Protein AF-A0A2R6JUR3-F1 (afdb_monomer_lite)

Radius of gyration: 15.78 Å; chains: 1; bounding box: 34×20×53 Å

pLDDT: mean 89.01, std 5.86, range [57.19, 94.38]

Foldseek 3Di:
DVVVVVVVVVVVVVVLLVCLLVVVCPVPDDQDDPVSVVVSVVSNVVSVVVVVVVCVVVVVVVVD

Secondary structure (DSSP, 8-state):
-HHHHHHHHHHHHHHHHHHHHTT---SSS---SHHHHHHHHHHHHHHHHHHHHHHHHHHHHHT-

Structure (mmCIF, N/CA/C/O backbone):
data_AF-A0A2R6JUR3-F1
#
_entry.id   AF-A0A2R6JUR3-F1
#
loop_
_atom_site.group_PDB
_atom_site.id
_atom_site.type_symbol
_atom_site.label_atom_id
_atom_site.label_alt_id
_atom_site.label_comp_id
_atom_site.label_asym_id
_atom_site.label_entity_id
_atom_site.label_seq_id
_atom_site.pdbx_PDB_ins_code
_atom_site.Cartn_x
_atom_site.Cartn_y
_atom_site.Cartn_z
_atom_site.occupancy
_atom_site.B_iso_or_equiv
_atom_site.auth_seq_id
_atom_site.auth_comp_id
_atom_site.auth_asym_id
_atom_site.auth_atom_id
_atom_site.pdbx_PDB_model_num
ATOM 1 N N . LEU A 1 1 ? -3.838 -2.114 -31.268 1.00 74.50 1 LEU A N 1
ATOM 2 C CA . LEU A 1 1 ? -2.509 -2.508 -30.745 1.00 74.50 1 LEU A CA 1
ATOM 3 C C . LEU A 1 1 ? -2.087 -1.661 -29.541 1.00 74.50 1 LEU A C 1
ATOM 5 O O . LEU A 1 1 ? -2.109 -2.189 -28.445 1.00 74.50 1 LEU A O 1
ATOM 9 N N . ALA A 1 2 ? -1.784 -0.362 -29.687 1.00 83.12 2 ALA A N 1
ATOM 10 C CA . ALA A 1 2 ? -1.360 0.478 -28.551 1.00 83.12 2 ALA A CA 1
ATOM 11 C C . ALA A 1 2 ? -2.413 0.588 -27.428 1.00 83.12 2 ALA A C 1
ATOM 13 O O . ALA A 1 2 ? -2.066 0.510 -26.255 1.00 83.12 2 ALA A O 1
ATOM 14 N N . ALA A 1 3 ? -3.697 0.700 -27.786 1.00 83.00 3 ALA A N 1
ATOM 15 C CA . ALA A 1 3 ? -4.794 0.724 -26.815 1.00 83.00 3 ALA A CA 1
ATOM 16 C C . ALA A 1 3 ? -4.913 -0.584 -26.013 1.00 83.00 3 ALA A C 1
ATOM 18 O O . ALA A 1 3 ? -5.188 -0.546 -24.821 1.00 83.00 3 ALA A O 1
ATOM 19 N N . GLU A 1 4 ? -4.650 -1.731 -26.643 1.00 81.81 4 GLU A N 1
ATOM 20 C CA . GLU A 1 4 ? -4.712 -3.027 -25.955 1.00 81.81 4 GLU A CA 1
ATOM 21 C C . GLU A 1 4 ? -3.521 -3.234 -25.018 1.00 81.81 4 GLU A C 1
ATOM 23 O O . GLU A 1 4 ? -3.688 -3.733 -23.911 1.00 81.81 4 GLU A O 1
ATOM 28 N N . LEU A 1 5 ? -2.330 -2.772 -25.413 1.00 81.62 5 LEU A N 1
ATOM 29 C CA . LEU A 1 5 ? -1.158 -2.762 -24.533 1.00 81.62 5 LEU A CA 1
ATOM 30 C C . LEU A 1 5 ? -1.367 -1.846 -23.319 1.00 81.62 5 LEU A C 1
ATOM 32 O O . LEU A 1 5 ? -0.958 -2.189 -22.213 1.00 81.62 5 LEU A O 1
ATOM 36 N N . ALA A 1 6 ? -2.019 -0.697 -23.517 1.00 83.00 6 ALA A N 1
ATOM 37 C CA . ALA A 1 6 ? -2.367 0.210 -22.429 1.00 83.00 6 ALA A CA 1
ATOM 38 C C . ALA A 1 6 ? -3.410 -0.402 -21.479 1.00 83.00 6 ALA A C 1
ATOM 40 O O . ALA A 1 6 ? -3.261 -0.268 -20.268 1.00 83.00 6 ALA A O 1
ATOM 41 N N . ALA A 1 7 ? -4.417 -1.104 -22.011 1.00 82.25 7 ALA A N 1
ATOM 42 C CA . ALA A 1 7 ? -5.399 -1.827 -21.204 1.00 82.25 7 ALA A CA 1
ATOM 43 C C . ALA A 1 7 ? -4.728 -2.912 -20.348 1.00 82.25 7 ALA A C 1
ATOM 45 O O . ALA A 1 7 ? -4.901 -2.925 -19.135 1.00 82.25 7 ALA A O 1
ATOM 46 N N . PHE A 1 8 ? -3.855 -3.730 -20.946 1.00 80.62 8 PHE A N 1
ATOM 47 C CA . PHE A 1 8 ? -3.101 -4.751 -20.213 1.00 80.62 8 PHE A CA 1
ATOM 48 C C . PHE A 1 8 ? -2.203 -4.154 -19.113 1.00 80.62 8 PHE A C 1
ATOM 50 O O . PHE A 1 8 ? -2.126 -4.681 -18.004 1.00 80.62 8 PHE A O 1
ATOM 57 N N . ALA A 1 9 ? -1.538 -3.027 -19.394 1.00 83.25 9 ALA A N 1
ATOM 58 C CA . ALA A 1 9 ? -0.726 -2.324 -18.401 1.00 83.25 9 ALA A CA 1
ATOM 59 C C . ALA A 1 9 ? -1.572 -1.744 -17.252 1.00 83.25 9 ALA A C 1
ATOM 61 O O . ALA A 1 9 ? -1.154 -1.804 -16.094 1.00 83.25 9 ALA A O 1
ATOM 62 N N . TYR A 1 10 ? -2.756 -1.207 -17.559 1.00 86.50 10 TYR A N 1
ATOM 63 C CA . TYR A 1 10 ? -3.704 -0.714 -16.562 1.00 86.50 10 TYR A CA 1
ATOM 64 C C . TYR A 1 10 ? -4.205 -1.848 -15.661 1.00 86.50 10 TYR A C 1
ATOM 66 O O . TYR A 1 10 ? -4.118 -1.730 -14.438 1.00 86.50 10 TYR A O 1
ATOM 74 N N . ASP A 1 11 ? -4.618 -2.972 -16.241 1.00 89.81 11 ASP A N 1
ATOM 75 C CA . ASP A 1 11 ? -5.105 -4.135 -15.495 1.00 89.81 11 ASP A CA 1
ATOM 76 C C . ASP A 1 11 ? -4.036 -4.687 -14.544 1.00 89.81 11 ASP A C 1
ATOM 78 O O . ASP A 1 11 ? -4.324 -4.955 -13.377 1.00 89.81 11 ASP A O 1
ATOM 82 N N . ASN A 1 12 ? -2.777 -4.771 -14.989 1.00 89.44 12 ASN A N 1
ATOM 83 C CA . ASN A 1 12 ? -1.681 -5.212 -14.125 1.00 89.44 12 ASN A CA 1
ATOM 84 C C . ASN A 1 12 ? -1.391 -4.215 -12.986 1.00 89.44 12 ASN A C 1
ATOM 86 O O . ASN A 1 12 ? -1.058 -4.615 -11.871 1.00 89.44 12 ASN A O 1
ATOM 90 N N . SER A 1 13 ? -1.542 -2.910 -13.241 1.00 89.75 13 SER A N 1
ATOM 91 C CA . SER A 1 13 ? -1.381 -1.883 -12.204 1.00 89.75 13 SER A CA 1
ATOM 92 C C . SER A 1 13 ? -2.504 -1.915 -11.160 1.00 89.75 13 SER A C 1
ATOM 94 O O . SER A 1 13 ? -2.229 -1.787 -9.968 1.00 89.75 13 SER A O 1
ATOM 96 N N . LEU A 1 14 ? -3.749 -2.166 -11.584 1.00 91.00 14 LEU A N 1
ATOM 97 C CA . LEU A 1 14 ? -4.876 -2.382 -10.677 1.00 91.00 14 LEU A CA 1
ATOM 98 C C . LEU A 1 14 ? -4.695 -3.656 -9.856 1.00 91.00 14 LEU A C 1
ATOM 100 O O . LEU A 1 14 ? -4.919 -3.645 -8.650 1.00 91.00 14 LEU A O 1
ATOM 104 N N . TYR A 1 15 ? -4.263 -4.742 -10.495 1.00 93.00 15 TYR A N 1
ATOM 105 C CA . TYR A 1 15 ? -3.963 -5.990 -9.807 1.00 93.00 15 TYR A CA 1
ATOM 106 C C . TYR A 1 15 ? -2.883 -5.793 -8.733 1.00 93.00 15 TYR A C 1
ATOM 108 O O . TYR A 1 15 ? -3.095 -6.175 -7.582 1.00 93.00 15 TYR A O 1
ATOM 116 N N . PHE A 1 16 ? -1.776 -5.116 -9.065 1.00 92.44 16 PHE A N 1
ATOM 117 C CA . PHE A 1 16 ? -0.731 -4.768 -8.098 1.00 92.44 16 PHE A CA 1
ATOM 118 C C . PHE A 1 16 ? -1.279 -3.950 -6.919 1.00 92.44 16 PHE A C 1
ATOM 120 O O . PHE A 1 16 ? -0.951 -4.246 -5.768 1.00 92.44 16 PHE A O 1
ATOM 127 N N . SER A 1 17 ? -2.137 -2.962 -7.192 1.00 91.75 17 SER A N 1
ATOM 128 C CA . SER A 1 17 ? -2.779 -2.136 -6.165 1.00 91.75 17 SER A CA 1
ATOM 129 C C . SER A 1 17 ? -3.653 -2.977 -5.226 1.00 91.75 17 SER A C 1
ATOM 131 O O . SER A 1 17 ? -3.467 -2.955 -4.013 1.00 91.75 17 SER A O 1
ATOM 133 N N . VAL A 1 18 ? -4.528 -3.832 -5.766 1.00 92.88 18 VAL A N 1
ATOM 134 C CA . VAL A 1 18 ? -5.393 -4.716 -4.961 1.00 92.88 18 VAL A CA 1
ATOM 135 C C . VAL A 1 18 ? -4.575 -5.694 -4.111 1.00 92.88 18 VAL A C 1
ATOM 137 O O . VAL A 1 18 ? -4.860 -5.877 -2.926 1.00 92.88 18 VAL A O 1
ATOM 140 N N . VAL A 1 19 ? -3.545 -6.317 -4.686 1.00 93.94 19 VAL A N 1
ATOM 141 C CA . VAL A 1 19 ? -2.660 -7.263 -3.983 1.00 93.94 19 VAL A CA 1
ATOM 142 C C . VAL A 1 19 ? -1.855 -6.570 -2.881 1.00 93.94 19 VAL A C 1
ATOM 144 O O . VAL A 1 19 ? -1.617 -7.166 -1.829 1.00 93.94 19 VAL A O 1
ATOM 147 N N . THR A 1 20 ? -1.460 -5.314 -3.091 1.00 92.69 20 THR A N 1
ATOM 148 C CA . THR A 1 20 ? -0.750 -4.506 -2.089 1.00 92.69 20 THR A CA 1
ATOM 149 C C . THR A 1 20 ? -1.692 -4.046 -0.977 1.00 92.69 20 THR A C 1
ATOM 151 O O . THR A 1 20 ? -1.377 -4.245 0.192 1.00 92.69 20 THR A O 1
ATOM 154 N N . PHE A 1 21 ? -2.868 -3.515 -1.325 1.00 91.62 21 PHE A N 1
ATOM 155 C CA . PHE A 1 21 ? -3.907 -3.068 -0.389 1.00 91.62 21 PHE A CA 1
ATOM 156 C C . PHE A 1 21 ? -4.414 -4.203 0.509 1.00 91.62 21 PHE A C 1
ATOM 158 O O . PHE A 1 21 ? -4.682 -4.026 1.686 1.00 91.62 21 PHE A O 1
ATOM 165 N N . THR A 1 22 ? -4.509 -5.419 -0.024 1.00 91.88 22 THR A N 1
ATOM 166 C CA . THR A 1 22 ? -4.873 -6.604 0.772 1.00 91.88 22 THR A CA 1
ATOM 167 C C . THR A 1 22 ? -3.697 -7.203 1.543 1.00 91.88 22 THR A C 1
ATOM 169 O O . THR A 1 22 ? -3.873 -8.193 2.252 1.00 91.88 22 THR A O 1
ATOM 172 N N . THR A 1 23 ? -2.497 -6.626 1.427 1.00 91.94 23 THR A N 1
ATOM 173 C CA . THR A 1 23 ? -1.236 -7.122 2.004 1.00 91.94 23 THR A CA 1
ATOM 174 C C . THR A 1 23 ? -0.843 -8.540 1.556 1.00 91.94 23 THR A C 1
ATOM 176 O O . THR A 1 23 ? 0.003 -9.174 2.183 1.00 91.94 23 THR A O 1
ATOM 179 N N . LEU A 1 24 ? -1.421 -9.041 0.453 1.00 93.31 24 LEU A N 1
ATOM 180 C CA . LEU A 1 24 ? -1.115 -10.365 -0.105 1.00 93.31 24 LEU A CA 1
ATOM 181 C C . LEU A 1 24 ? 0.321 -10.435 -0.632 1.00 93.31 24 LEU A C 1
ATOM 183 O O . LEU A 1 24 ? 1.034 -11.393 -0.349 1.00 93.31 24 LEU A O 1
ATOM 187 N N . GLY A 1 25 ? 0.731 -9.422 -1.403 1.00 90.69 25 GLY A N 1
ATOM 188 C CA . GLY A 1 25 ? 2.113 -9.251 -1.854 1.00 90.69 25 GLY A CA 1
ATOM 189 C C . GLY A 1 25 ? 2.715 -10.453 -2.595 1.00 90.69 25 GLY A C 1
ATOM 190 O O . GLY A 1 25 ? 3.813 -10.879 -2.249 1.00 90.69 25 GLY A O 1
ATOM 191 N N . TYR A 1 26 ? 2.043 -10.986 -3.625 1.00 90.38 26 TYR A N 1
ATOM 192 C CA . TYR A 1 26 ? 2.527 -12.158 -4.381 1.00 90.38 26 TYR A CA 1
ATOM 193 C C . TYR A 1 26 ? 3.921 -11.984 -5.012 1.00 90.38 26 TYR A C 1
ATOM 195 O O . TYR A 1 26 ? 4.605 -12.975 -5.262 1.00 90.38 26 TYR A O 1
ATOM 203 N N . GLY A 1 27 ? 4.361 -10.742 -5.247 1.00 87.56 27 GLY A N 1
ATOM 204 C CA . GLY A 1 27 ? 5.703 -10.429 -5.754 1.00 87.56 27 GLY A CA 1
ATOM 205 C C . GLY A 1 27 ? 5.897 -10.690 -7.251 1.00 87.56 27 GLY A C 1
ATOM 206 O O . GLY A 1 27 ? 7.014 -10.608 -7.752 1.00 87.56 27 GLY A O 1
ATOM 207 N N . ASP A 1 28 ? 4.817 -10.983 -7.967 1.00 88.19 28 ASP A N 1
ATOM 208 C CA . ASP A 1 28 ? 4.747 -11.135 -9.421 1.00 88.19 28 ASP A CA 1
ATOM 209 C C . ASP A 1 28 ? 4.841 -9.794 -10.166 1.00 88.19 28 ASP A C 1
ATOM 211 O O . ASP A 1 28 ? 5.434 -9.716 -11.241 1.00 88.19 28 ASP A O 1
ATOM 215 N N . SER A 1 29 ? 4.314 -8.727 -9.564 1.00 84.50 29 SER A N 1
ATOM 216 C CA . SER A 1 29 ? 4.456 -7.349 -10.031 1.00 84.50 29 SER A CA 1
ATOM 217 C C . SER A 1 29 ? 5.218 -6.503 -9.017 1.00 84.50 29 SER A C 1
ATOM 219 O O . SER A 1 29 ? 4.909 -6.494 -7.828 1.00 84.50 29 SER A O 1
ATOM 221 N N . SER A 1 30 ? 6.214 -5.754 -9.496 1.00 85.56 30 SER A N 1
ATOM 222 C CA . SER A 1 30 ? 7.013 -4.840 -8.677 1.00 85.56 30 SER A CA 1
ATOM 223 C C . SER A 1 30 ? 7.114 -3.470 -9.351 1.00 85.56 30 SER A C 1
ATOM 225 O O . SER A 1 30 ? 7.355 -3.408 -10.559 1.00 85.56 30 SER A O 1
ATOM 22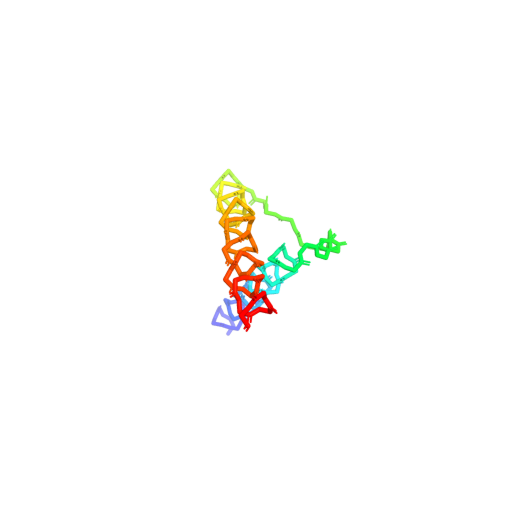7 N N . PRO A 1 31 ? 6.986 -2.358 -8.604 1.00 85.69 31 PRO A N 1
ATOM 228 C CA . PRO A 1 31 ? 7.088 -1.016 -9.160 1.00 85.69 31 PRO A CA 1
ATOM 229 C C . PRO A 1 31 ? 8.511 -0.747 -9.671 1.00 85.69 31 PRO A C 1
ATOM 231 O O . PRO A 1 31 ? 9.441 -0.473 -8.907 1.00 85.69 31 PRO A O 1
ATOM 234 N N . THR A 1 32 ? 8.693 -0.802 -10.989 1.00 84.62 32 THR A N 1
ATOM 235 C CA . THR A 1 32 ? 9.962 -0.495 -11.656 1.00 84.62 32 THR A CA 1
ATOM 236 C C . THR A 1 32 ?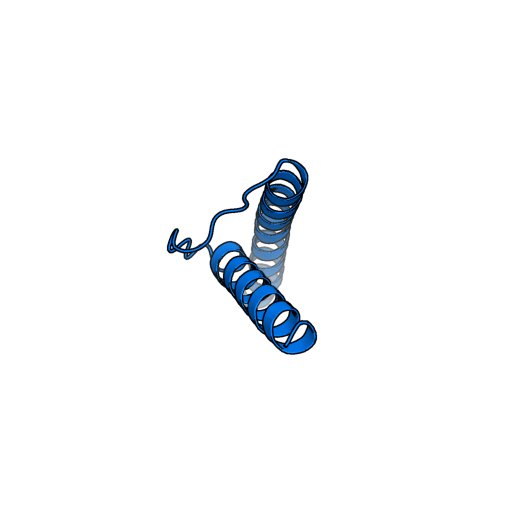 10.020 0.991 -12.010 1.00 84.62 32 THR A C 1
ATOM 238 O O . THR A 1 32 ? 9.532 1.418 -13.053 1.00 84.62 32 THR A O 1
ATOM 241 N N . GLY A 1 33 ? 10.594 1.802 -11.117 1.00 89.19 33 GLY A N 1
ATOM 242 C CA . GLY A 1 33 ? 10.812 3.238 -11.332 1.00 89.19 33 GLY A CA 1
ATOM 243 C C . GLY A 1 33 ? 10.665 4.059 -10.053 1.00 89.19 33 GLY A C 1
ATOM 244 O O . GLY A 1 33 ? 9.926 3.681 -9.148 1.00 89.19 33 GLY A O 1
ATOM 245 N N . GLY A 1 34 ? 11.363 5.196 -9.963 1.00 90.56 34 GLY A N 1
ATOM 246 C CA . GLY A 1 34 ? 11.337 6.046 -8.763 1.00 90.56 34 GLY A CA 1
ATOM 247 C C . GLY A 1 34 ? 9.925 6.513 -8.393 1.00 90.56 34 GLY A C 1
ATOM 248 O O . GLY A 1 34 ? 9.508 6.365 -7.248 1.00 90.56 34 GLY A O 1
ATOM 249 N N . LEU A 1 35 ? 9.158 6.988 -9.380 1.00 89.75 35 LEU A N 1
ATOM 250 C CA . LEU A 1 35 ? 7.771 7.423 -9.179 1.00 89.75 35 LEU A CA 1
ATOM 251 C C . LEU A 1 35 ? 6.841 6.265 -8.801 1.00 89.75 35 LEU A C 1
ATOM 253 O O . LEU A 1 35 ? 6.047 6.407 -7.879 1.00 89.75 35 LEU A O 1
ATOM 257 N N . ALA A 1 36 ? 6.968 5.108 -9.456 1.00 89.44 36 ALA A N 1
ATOM 258 C CA . ALA A 1 36 ? 6.150 3.937 -9.145 1.0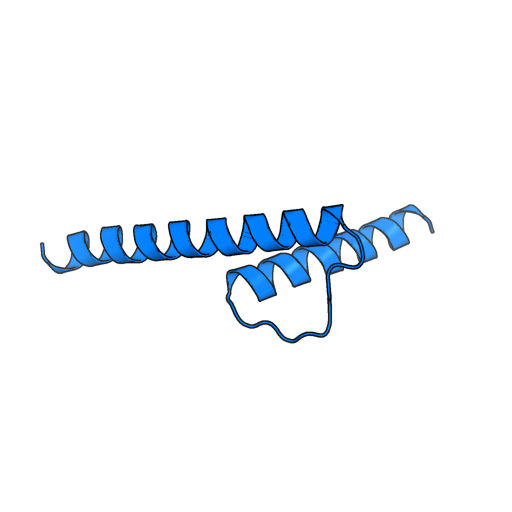0 89.44 36 ALA A CA 1
ATOM 259 C C . ALA A 1 36 ? 6.388 3.441 -7.709 1.00 89.44 36 ALA A C 1
ATOM 261 O O . ALA A 1 36 ? 5.441 3.101 -7.010 1.00 89.44 36 ALA A O 1
ATOM 262 N N . ARG A 1 37 ? 7.644 3.454 -7.238 1.00 89.88 37 ARG A N 1
ATOM 263 C CA . ARG A 1 37 ? 7.987 3.084 -5.855 1.00 89.88 37 ARG A CA 1
ATOM 264 C C . ARG A 1 37 ? 7.417 4.073 -4.844 1.00 89.88 37 ARG A C 1
ATOM 266 O O . ARG A 1 37 ? 6.922 3.641 -3.809 1.00 89.88 37 ARG A O 1
ATOM 273 N N . LEU A 1 38 ? 7.457 5.372 -5.148 1.00 94.31 38 LEU A N 1
ATOM 274 C CA . LEU A 1 38 ? 6.833 6.394 -4.305 1.00 94.31 38 LEU A CA 1
ATOM 275 C C . LEU A 1 38 ? 5.317 6.195 -4.219 1.00 94.31 38 LEU A C 1
ATOM 277 O O . LEU A 1 38 ? 4.781 6.181 -3.115 1.00 94.31 38 LEU A O 1
ATOM 281 N N . LEU A 1 39 ? 4.642 5.971 -5.350 1.00 91.62 39 LEU A N 1
ATOM 282 C CA . LEU A 1 39 ? 3.201 5.707 -5.378 1.00 91.62 39 LEU A CA 1
ATOM 283 C C . LEU A 1 39 ? 2.838 4.442 -4.596 1.00 91.62 39 LEU A C 1
ATOM 285 O O . LEU A 1 39 ? 1.992 4.516 -3.712 1.00 91.62 39 LEU A O 1
ATOM 289 N N . ALA A 1 40 ? 3.537 3.330 -4.833 1.00 91.62 40 ALA A N 1
ATOM 290 C CA . ALA A 1 40 ? 3.324 2.086 -4.094 1.00 91.62 40 ALA A CA 1
ATOM 291 C C . ALA A 1 40 ? 3.566 2.257 -2.582 1.00 91.62 40 ALA A C 1
ATOM 293 O O . ALA A 1 40 ? 2.829 1.721 -1.760 1.00 91.62 40 ALA A O 1
ATOM 294 N N . SER A 1 41 ? 4.574 3.045 -2.189 1.00 91.94 41 SER A N 1
ATOM 295 C CA . SER A 1 41 ? 4.821 3.337 -0.772 1.00 91.94 41 SER A CA 1
ATOM 296 C C . SER A 1 41 ? 3.733 4.214 -0.147 1.00 91.94 41 SER A C 1
ATOM 298 O O . SER A 1 41 ? 3.327 3.970 0.986 1.00 91.94 41 SER A O 1
ATOM 300 N N . ALA A 1 42 ? 3.225 5.209 -0.881 1.00 94.00 42 ALA A N 1
ATOM 301 C CA . ALA A 1 42 ? 2.143 6.071 -0.417 1.00 94.00 42 ALA A CA 1
ATOM 302 C C . ALA A 1 42 ? 0.822 5.297 -0.298 1.00 94.00 42 ALA A C 1
ATOM 304 O O . ALA A 1 42 ? 0.068 5.498 0.656 1.00 94.00 42 ALA A O 1
ATOM 305 N N . GLU A 1 43 ? 0.569 4.381 -1.231 1.00 92.88 43 GLU A N 1
ATOM 306 C CA . GLU A 1 43 ? -0.551 3.447 -1.186 1.00 92.88 43 GLU A CA 1
ATOM 307 C C . GLU A 1 43 ? -0.485 2.561 0.064 1.00 92.88 43 GLU A C 1
ATOM 309 O O . GLU A 1 43 ? -1.443 2.536 0.832 1.00 92.88 43 GLU A O 1
ATOM 314 N N . ALA A 1 44 ? 0.663 1.931 0.336 1.00 92.25 44 ALA A N 1
ATOM 315 C CA . ALA A 1 44 ? 0.848 1.080 1.514 1.00 92.25 44 ALA A CA 1
ATOM 316 C C . ALA A 1 44 ? 0.639 1.832 2.844 1.00 92.25 44 ALA A C 1
ATOM 318 O O . ALA A 1 44 ? 0.061 1.301 3.790 1.00 92.25 44 ALA A O 1
ATOM 319 N N . VAL A 1 45 ? 1.077 3.094 2.931 1.00 94.38 45 VAL A N 1
ATOM 320 C CA . VAL A 1 45 ? 0.819 3.941 4.111 1.00 94.38 45 VAL A CA 1
ATOM 321 C C . VAL A 1 45 ? -0.668 4.280 4.240 1.00 94.38 45 VAL A C 1
ATOM 323 O O . VAL A 1 45 ? -1.208 4.289 5.348 1.00 94.38 45 VAL A O 1
ATOM 326 N N . SER A 1 46 ? -1.333 4.559 3.118 1.00 94.06 46 SER A N 1
ATOM 327 C CA . SER A 1 46 ? -2.764 4.872 3.100 1.00 94.06 46 SER A CA 1
ATOM 328 C C . SER A 1 46 ? -3.598 3.671 3.546 1.00 94.06 46 SER A C 1
ATOM 330 O O . SER A 1 46 ? -4.517 3.840 4.344 1.00 94.06 46 SER A O 1
ATOM 332 N N . ASP A 1 47 ? -3.245 2.464 3.098 1.00 92.50 47 ASP A N 1
ATOM 333 C CA . ASP A 1 47 ? -3.882 1.215 3.520 1.00 92.50 47 ASP A CA 1
ATOM 334 C C . ASP A 1 47 ? -3.856 1.040 5.047 1.00 92.50 47 ASP A C 1
ATOM 336 O O . ASP A 1 47 ? -4.906 0.893 5.675 1.00 92.50 47 ASP A O 1
ATOM 340 N N . ALA A 1 48 ? -2.686 1.190 5.677 1.00 90.88 48 ALA A N 1
ATOM 341 C CA . ALA A 1 48 ? -2.559 1.076 7.131 1.00 90.88 48 ALA A CA 1
ATOM 342 C C . ALA A 1 48 ? -3.489 2.050 7.884 1.00 90.88 48 ALA A C 1
ATOM 344 O O . ALA A 1 48 ? -4.083 1.700 8.910 1.00 90.88 48 ALA A O 1
ATOM 345 N N . PHE A 1 49 ? -3.651 3.269 7.363 1.00 93.88 49 PHE A N 1
ATOM 346 C CA . PHE A 1 49 ? -4.575 4.256 7.918 1.00 93.88 49 PHE A CA 1
ATOM 347 C C . PHE A 1 49 ? -6.044 3.833 7.758 1.00 93.88 49 PHE A C 1
ATOM 349 O O . PHE A 1 49 ? -6.814 3.909 8.722 1.00 93.88 49 PHE A O 1
ATOM 356 N N . PHE A 1 50 ? -6.437 3.345 6.577 1.00 92.12 50 PHE A N 1
ATOM 357 C CA . PHE A 1 50 ? -7.793 2.846 6.331 1.00 92.12 50 PHE A CA 1
ATOM 358 C C . PHE A 1 50 ? -8.122 1.618 7.181 1.00 92.12 50 PHE A C 1
ATOM 360 O O . PHE A 1 50 ? -9.191 1.586 7.794 1.00 92.12 50 PHE A O 1
ATOM 367 N N . ALA A 1 51 ? -7.208 0.653 7.290 1.00 91.62 51 ALA A N 1
ATOM 368 C CA . ALA A 1 51 ? -7.371 -0.526 8.133 1.00 91.62 51 ALA A CA 1
ATOM 369 C C . ALA A 1 51 ? -7.571 -0.139 9.608 1.00 91.62 51 ALA A C 1
ATOM 371 O O . ALA A 1 51 ? -8.500 -0.622 10.260 1.00 91.62 51 ALA A O 1
ATOM 372 N N . ALA A 1 52 ? -6.771 0.799 10.129 1.00 93.50 52 ALA A N 1
ATOM 373 C CA . ALA A 1 52 ? -6.908 1.291 11.500 1.00 93.50 52 ALA A CA 1
ATOM 374 C C . ALA A 1 52 ? -8.261 1.981 11.745 1.00 93.50 52 ALA A C 1
ATOM 376 O O . ALA A 1 52 ? -8.923 1.707 12.751 1.00 93.50 52 ALA A O 1
ATOM 377 N N . LEU A 1 53 ? -8.708 2.842 10.822 1.00 94.19 53 LEU A N 1
ATOM 378 C CA . LEU A 1 53 ? -10.021 3.488 10.909 1.00 94.19 53 LEU A CA 1
ATOM 379 C C . LEU A 1 53 ? -11.169 2.479 10.816 1.00 94.19 53 LEU A C 1
ATOM 381 O O . LEU A 1 53 ? -12.142 2.577 11.567 1.00 94.19 53 LEU A O 1
ATOM 385 N N . PHE A 1 54 ? -11.066 1.501 9.921 1.00 91.94 54 PHE A N 1
ATOM 386 C CA . PHE A 1 54 ? -12.064 0.450 9.764 1.00 91.94 54 PHE A CA 1
ATOM 387 C C . PHE A 1 54 ? -12.204 -0.372 11.050 1.00 91.94 54 PHE A C 1
ATOM 389 O O . PHE A 1 54 ? -13.304 -0.503 11.587 1.00 91.94 54 PHE A O 1
ATOM 396 N N . VAL A 1 55 ? -11.087 -0.825 11.624 1.00 93.94 55 VAL A N 1
ATOM 397 C CA . VAL A 1 55 ? -11.080 -1.553 12.901 1.00 93.94 55 VAL A CA 1
ATOM 398 C C . VAL A 1 55 ? -11.611 -0.685 14.042 1.00 93.94 55 VAL A C 1
ATOM 400 O O . VAL A 1 55 ? -12.446 -1.144 14.818 1.00 93.94 55 VAL A O 1
ATOM 403 N N . PHE A 1 56 ? -11.195 0.579 14.141 1.00 93.81 56 PHE A N 1
ATOM 404 C CA . PHE A 1 56 ? -11.675 1.496 15.178 1.00 93.81 56 PHE A CA 1
ATOM 405 C C . PHE A 1 56 ? -13.188 1.730 15.095 1.00 93.81 56 PHE A C 1
ATOM 407 O O . PHE A 1 56 ? -13.891 1.689 16.108 1.00 93.81 56 PHE A O 1
ATOM 414 N N . THR A 1 57 ? -13.710 1.968 13.892 1.00 93.12 57 THR A N 1
ATOM 415 C CA . THR A 1 57 ? -15.142 2.215 13.684 1.00 93.12 57 THR A CA 1
ATOM 416 C C . THR A 1 57 ? -15.979 0.967 13.947 1.00 93.12 57 THR A C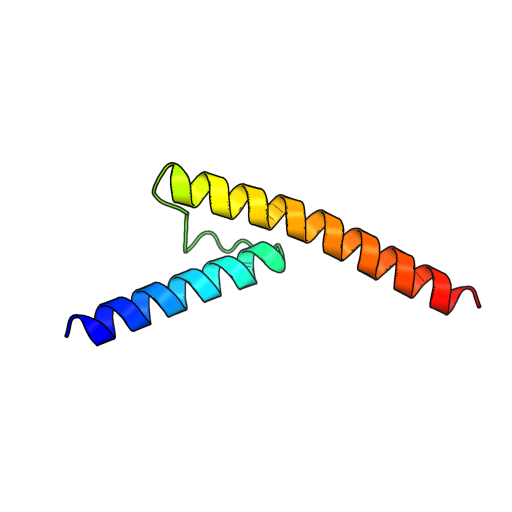 1
ATOM 418 O O . THR A 1 57 ? -17.004 1.081 14.621 1.00 93.12 57 THR A O 1
ATOM 421 N N . LEU A 1 58 ? -15.536 -0.216 13.509 1.00 92.06 58 LEU A N 1
ATOM 422 C CA . LEU A 1 58 ? -16.193 -1.486 13.828 1.00 92.06 58 LEU A CA 1
ATOM 423 C C . LEU A 1 58 ? -16.118 -1.818 15.321 1.00 92.06 58 LEU A C 1
ATOM 425 O O . LEU A 1 58 ? -17.133 -2.173 15.916 1.00 92.06 58 LEU A O 1
ATOM 429 N N . GLY A 1 59 ? -14.964 -1.623 15.958 1.00 90.94 59 GLY A N 1
ATOM 430 C CA . GLY A 1 59 ? -14.798 -1.831 17.397 1.00 90.94 59 GLY A CA 1
ATOM 431 C C . GLY A 1 59 ? -15.775 -0.980 18.210 1.00 90.94 59 GLY A C 1
ATOM 432 O O . GLY A 1 59 ? -16.473 -1.486 19.085 1.00 90.94 59 GLY A O 1
ATOM 433 N N . ARG A 1 60 ? -15.937 0.299 17.842 1.00 90.19 60 ARG A N 1
ATOM 434 C CA . ARG A 1 60 ? -16.928 1.193 18.468 1.00 90.19 60 ARG A CA 1
ATOM 435 C C . ARG A 1 60 ? -18.383 0.773 18.251 1.00 90.19 60 ARG A C 1
ATOM 437 O O . ARG A 1 60 ? -19.240 1.212 19.016 1.00 90.19 60 ARG A O 1
ATOM 444 N N . ARG A 1 61 ? -18.686 -0.007 17.209 1.00 86.88 61 ARG A N 1
ATOM 445 C CA . ARG A 1 61 ? -20.032 -0.547 16.961 1.00 86.88 61 ARG A CA 1
ATOM 446 C C . ARG A 1 61 ? -20.312 -1.792 17.795 1.00 86.88 61 ARG A C 1
ATOM 448 O O . ARG A 1 61 ? -21.435 -1.925 18.249 1.00 86.88 61 ARG A O 1
ATOM 455 N N . VAL A 1 62 ? -19.319 -2.657 18.007 1.00 87.56 62 VAL A N 1
ATOM 456 C CA . VAL A 1 62 ? -19.481 -3.920 18.754 1.00 87.56 62 VAL A CA 1
ATOM 457 C C . VAL A 1 62 ? -19.562 -3.698 20.268 1.00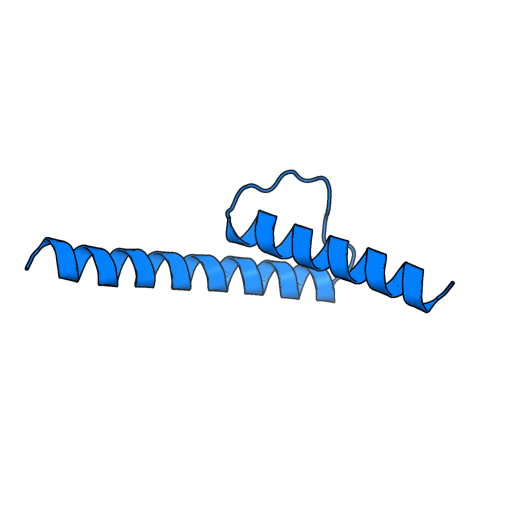 87.56 62 VAL A C 1
ATOM 459 O O . VAL A 1 62 ? -20.221 -4.459 20.962 1.00 87.56 62 VAL A O 1
ATOM 462 N N . THR A 1 63 ? -18.914 -2.656 20.800 1.00 82.25 63 THR A N 1
ATOM 463 C CA . THR A 1 63 ? -18.997 -2.309 22.234 1.00 82.25 63 THR A CA 1
ATOM 464 C C . THR A 1 63 ? -20.277 -1.536 22.606 1.00 82.25 63 THR A C 1
ATOM 466 O O . THR A 1 63 ? -20.485 -1.244 23.781 1.00 82.25 63 THR A O 1
ATOM 469 N N . ARG A 1 64 ? -21.124 -1.172 21.633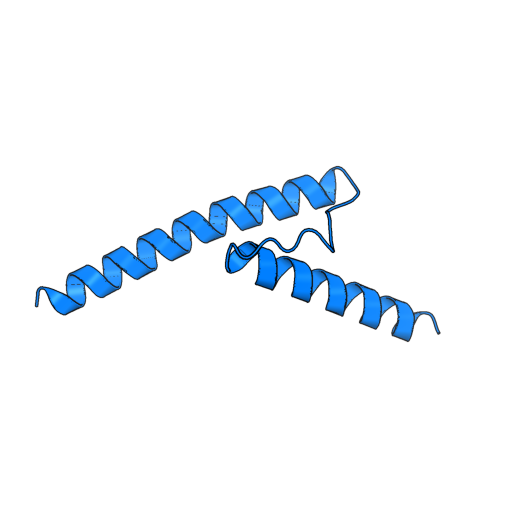 1.00 57.19 64 ARG A N 1
ATOM 470 C CA . ARG A 1 64 ? -22.461 -0.607 21.884 1.00 57.19 64 ARG A CA 1
ATOM 471 C C . ARG A 1 64 ? -23.493 -1.712 22.017 1.00 57.19 64 ARG A C 1
ATOM 473 O O . ARG A 1 64 ? -24.386 -1.527 22.869 1.00 57.19 64 ARG A O 1
#

Sequence (64 aa):
LAAELAAFAYDNSLYFSVVTFTTLGYGDSSPTGGLARLLASAEAVSDAFFAALFVFTLGRRVTR